Protein AF-B6TGT2-F1 (afdb_monomer_lite)

Sequence (145 aa):
MAEPTPSQSPAQTPPPPPTQQTPAAGGLEDMLACVAALEAALLPCLPARELQAVDRSLQSSHQIDVERHARDFMEAAKKLQSYFISLQREEPPSAEEMLRKEITTMEEELKSKSELIAKHKKLIEGWQKELKEQLSKHITELERV

pLDDT: mean 81.98, std 17.62, range [34.78, 98.56]

Secondary structure (DSSP, 8-state):
-PPPPPPPPP--PPPPPP----TTHHHHHHHHHHHHHHHHHHGGGS-HHHHTTS--TT--SS---HHHHHHHHHHHHHHHHHHHHHHHHSPPPPHHHHHHHHHHHHHHHHHHHHHHHHHHHHHHHHHHHHHHHHHHHHHHHHTT-

InterPro domains:
  IPR021640 Mediator complex, subunit Med28 [PF11594] (34-131)
  IPR034456 Mediator of RNA polymerase II transcription subunit 28 [PTHR39117] (2-145)

Structure (mmCIF, N/CA/C/O backbone):
data_AF-B6TGT2-F1
#
_entry.id   AF-B6TGT2-F1
#
loop_
_atom_site.group_PDB
_atom_site.id
_atom_site.type_symbol
_atom_site.label_atom_id
_atom_site.label_alt_id
_atom_site.label_comp_id
_atom_site.label_asym_id
_atom_site.label_entity_id
_atom_site.label_seq_id
_atom_site.pdbx_PDB_ins_code
_atom_site.Cartn_x
_atom_site.Cartn_y
_atom_site.Cartn_z
_atom_site.occupancy
_atom_site.B_iso_or_equiv
_atom_site.auth_seq_id
_atom_site.auth_comp_id
_atom_site.auth_asym_id
_atom_site.auth_atom_id
_atom_site.pdbx_PDB_model_num
ATOM 1 N N . MET A 1 1 ? -67.215 4.512 -7.744 1.00 50.91 1 MET A N 1
ATOM 2 C CA . MET A 1 1 ? -66.213 5.598 -7.696 1.00 50.91 1 MET A CA 1
ATOM 3 C C . MET A 1 1 ? -64.857 4.923 -7.768 1.00 50.91 1 MET A C 1
ATOM 5 O O . MET A 1 1 ? -64.646 3.988 -7.012 1.00 50.91 1 MET A O 1
ATOM 9 N N . ALA A 1 2 ? -64.051 5.258 -8.772 1.00 55.06 2 ALA A N 1
ATOM 10 C CA . ALA A 1 2 ? -62.842 4.521 -9.130 1.00 55.06 2 ALA A CA 1
ATOM 11 C C . ALA A 1 2 ? -61.643 4.956 -8.268 1.00 55.06 2 ALA A C 1
ATOM 13 O O . ALA A 1 2 ? -61.331 6.143 -8.222 1.00 55.06 2 ALA A O 1
ATOM 14 N N . GLU A 1 3 ? -60.980 4.001 -7.615 1.00 56.94 3 GLU A N 1
ATOM 15 C CA . GLU A 1 3 ? -59.618 4.148 -7.084 1.00 56.94 3 GLU A CA 1
ATOM 16 C C . GLU A 1 3 ? -58.606 3.896 -8.212 1.00 56.94 3 GLU A C 1
ATOM 18 O O . GLU A 1 3 ? -58.726 2.880 -8.904 1.00 56.94 3 GLU A O 1
ATOM 23 N N . PRO A 1 4 ? -57.586 4.751 -8.404 1.00 69.69 4 PRO A N 1
ATOM 24 C CA . PRO A 1 4 ? -56.414 4.392 -9.175 1.00 69.69 4 PRO A CA 1
ATOM 25 C C . PRO A 1 4 ? -55.306 3.858 -8.255 1.00 69.69 4 PRO A C 1
ATOM 27 O O . PRO A 1 4 ? -54.953 4.433 -7.228 1.00 69.69 4 PRO A O 1
ATOM 30 N N . THR A 1 5 ? -54.777 2.721 -8.681 1.00 63.88 5 THR A N 1
ATOM 31 C CA . THR A 1 5 ? -53.682 1.911 -8.140 1.00 63.88 5 THR A CA 1
ATOM 32 C C . THR A 1 5 ? -52.352 2.690 -8.107 1.00 63.88 5 THR A C 1
ATOM 34 O O . THR A 1 5 ? -52.105 3.499 -9.005 1.00 63.88 5 THR A O 1
ATOM 37 N N . PRO A 1 6 ? -51.452 2.449 -7.131 1.00 64.38 6 PRO A N 1
ATOM 38 C CA . PRO A 1 6 ? -50.160 3.127 -7.073 1.00 64.38 6 PRO A CA 1
ATOM 39 C C . PRO A 1 6 ? -49.197 2.573 -8.133 1.00 64.38 6 PRO A C 1
ATOM 41 O O . PRO A 1 6 ? -48.967 1.367 -8.230 1.00 64.38 6 PRO A O 1
ATOM 44 N N . SER A 1 7 ? -48.629 3.484 -8.924 1.00 61.31 7 SER A N 1
ATOM 45 C CA . SER A 1 7 ? -47.648 3.198 -9.971 1.00 61.31 7 SER A CA 1
ATOM 46 C C . SER A 1 7 ? -46.317 2.745 -9.357 1.00 61.31 7 SER A C 1
ATOM 48 O O . SER A 1 7 ? -45.685 3.491 -8.608 1.00 61.31 7 SER A O 1
ATOM 50 N N . GLN A 1 8 ? -45.896 1.516 -9.664 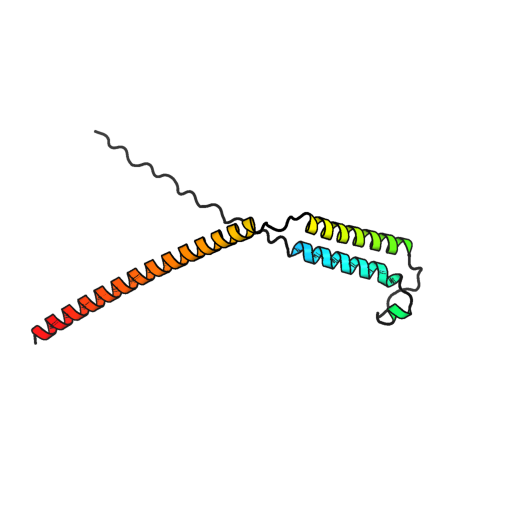1.00 56.62 8 GLN A N 1
ATOM 51 C CA . GLN A 1 8 ? -44.565 0.996 -9.349 1.00 56.62 8 GLN A CA 1
ATOM 52 C C . GLN A 1 8 ? -43.533 1.624 -10.295 1.00 56.62 8 GLN A C 1
ATOM 54 O O . GLN A 1 8 ? -43.567 1.391 -11.502 1.00 56.62 8 GLN A O 1
ATOM 59 N N . SER A 1 9 ? -42.594 2.393 -9.743 1.00 59.41 9 SER A N 1
ATOM 60 C CA . SER A 1 9 ? -41.372 2.783 -10.453 1.00 59.41 9 SER A CA 1
ATOM 61 C C . SER A 1 9 ? -40.398 1.599 -10.492 1.00 59.41 9 SER A C 1
ATOM 63 O O . SER A 1 9 ? -40.171 0.973 -9.452 1.00 59.41 9 SER A O 1
ATOM 65 N N . PRO A 1 10 ? -39.796 1.282 -11.651 1.00 59.16 10 PRO A N 1
ATOM 66 C CA . PRO A 1 10 ? -38.817 0.213 -11.754 1.00 59.16 10 PRO A CA 1
ATOM 67 C C . PRO A 1 10 ? -37.524 0.614 -11.038 1.00 59.16 10 PRO A C 1
ATOM 69 O O . PRO A 1 10 ? -37.021 1.728 -11.193 1.00 59.16 10 PRO A O 1
ATOM 72 N N . ALA A 1 11 ? -37.006 -0.318 -10.240 1.00 50.66 11 ALA A N 1
ATOM 73 C CA . ALA A 1 11 ? -35.734 -0.216 -9.548 1.00 50.66 11 ALA A CA 1
ATOM 74 C C . ALA A 1 11 ? -34.607 0.120 -10.537 1.00 50.66 11 ALA A C 1
ATOM 76 O O . ALA A 1 11 ? -34.269 -0.683 -11.406 1.00 50.66 11 ALA A O 1
ATOM 77 N N . GLN A 1 12 ? -34.023 1.310 -10.394 1.00 55.88 12 GLN A N 1
ATOM 78 C CA . GLN A 1 12 ? -32.740 1.629 -11.004 1.00 55.88 12 GLN A CA 1
ATOM 79 C C . GLN A 1 12 ? -31.657 0.903 -10.210 1.00 55.88 12 GLN A C 1
ATOM 81 O O . GLN A 1 12 ? -31.384 1.221 -9.053 1.00 55.88 12 GLN A O 1
ATOM 86 N N . THR A 1 13 ? -31.075 -0.114 -10.834 1.00 52.81 13 THR A N 1
ATOM 87 C CA . THR A 1 13 ? -29.819 -0.732 -10.420 1.00 52.81 13 THR A CA 1
ATOM 88 C C . THR A 1 13 ? -28.743 0.358 -10.339 1.00 52.81 13 THR A C 1
ATOM 90 O O . THR A 1 13 ? -28.613 1.132 -11.291 1.00 52.81 13 THR A O 1
ATOM 93 N N . PRO A 1 14 ? -27.975 0.453 -9.240 1.00 62.31 14 PRO A N 1
ATOM 94 C CA . PRO A 1 14 ? -26.881 1.409 -9.160 1.00 62.31 14 PRO A CA 1
ATOM 95 C C . PRO A 1 14 ? -25.820 1.078 -10.224 1.00 62.31 14 PRO A C 1
ATOM 97 O O . PRO A 1 14 ? -25.621 -0.102 -10.539 1.00 62.31 14 PRO A O 1
ATOM 100 N N . PRO A 1 15 ? -25.145 2.091 -10.794 1.00 65.25 15 PRO A N 1
ATOM 101 C CA . PRO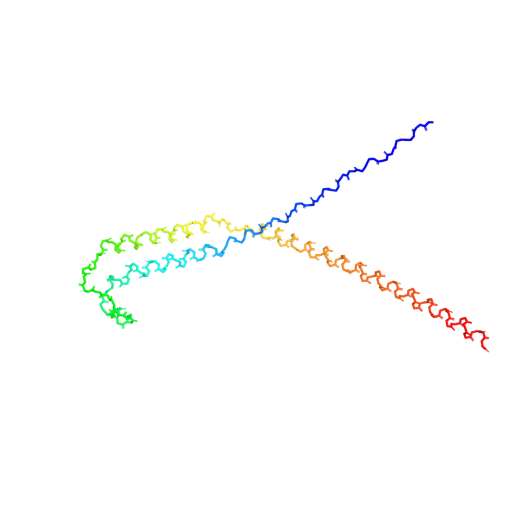 A 1 15 ? -24.025 1.856 -11.692 1.00 65.25 15 PRO A CA 1
ATOM 102 C C . PRO A 1 15 ? -22.928 1.073 -10.950 1.00 65.25 15 PRO A C 1
ATOM 104 O O . PRO A 1 15 ? -22.782 1.232 -9.733 1.00 65.25 15 PRO A O 1
ATOM 107 N N . PRO A 1 16 ? -22.163 0.215 -11.649 1.00 63.78 16 PRO A N 1
ATOM 108 C CA . PRO A 1 16 ? -21.012 -0.437 -11.043 1.00 63.78 16 PRO A CA 1
ATOM 109 C C . PRO A 1 16 ? -20.042 0.633 -10.517 1.00 63.78 16 PRO A C 1
ATOM 111 O O . PRO A 1 16 ? -19.968 1.723 -11.097 1.00 63.78 16 PRO A O 1
ATOM 114 N N . PRO A 1 17 ? -19.312 0.354 -9.422 1.00 61.53 17 PRO A N 1
ATOM 115 C CA . PRO A 1 17 ? -18.313 1.283 -8.920 1.00 61.53 17 PRO A CA 1
ATOM 116 C C . PRO A 1 17 ? -17.312 1.591 -10.039 1.00 61.53 17 PRO A C 1
ATOM 118 O O . PRO A 1 17 ? -17.026 0.706 -10.855 1.00 61.53 17 PRO A O 1
ATOM 121 N N . PRO A 1 18 ? -16.781 2.824 -10.104 1.00 54.16 18 PRO A N 1
ATOM 122 C CA . PRO A 1 18 ? -15.723 3.142 -11.043 1.00 54.16 18 PRO A CA 1
ATOM 123 C C . PRO A 1 18 ? -14.599 2.133 -10.825 1.00 54.16 18 PRO A C 1
ATOM 125 O O . PRO A 1 18 ? -14.026 2.048 -9.737 1.00 54.16 18 PRO A O 1
ATOM 128 N N . THR A 1 19 ? -14.321 1.329 -11.853 1.00 44.25 19 THR A N 1
ATOM 129 C CA . THR A 1 19 ? -13.086 0.559 -11.953 1.00 44.25 19 THR A CA 1
ATOM 130 C C . THR A 1 19 ? -11.960 1.530 -11.660 1.00 44.25 19 THR A C 1
ATOM 132 O O . THR A 1 19 ? -11.710 2.431 -12.462 1.00 44.25 19 THR A O 1
ATOM 135 N N . GLN A 1 20 ? -11.334 1.377 -10.491 1.00 44.50 20 GLN A N 1
ATOM 136 C CA . GLN A 1 20 ? -10.053 1.992 -10.198 1.00 44.50 20 GLN A CA 1
ATOM 137 C C . GLN A 1 20 ? -9.122 1.540 -11.317 1.00 44.50 20 GLN A C 1
ATOM 139 O O . GLN A 1 20 ? -8.636 0.412 -11.327 1.00 44.50 20 GLN A O 1
ATOM 144 N N . GLN A 1 21 ? -8.933 2.413 -12.304 1.00 38.69 21 GLN A N 1
ATOM 145 C CA . GLN A 1 21 ? -7.727 2.412 -13.098 1.00 38.69 21 GLN A CA 1
ATOM 146 C C . GLN A 1 21 ? -6.622 2.608 -12.075 1.00 38.69 21 GLN A C 1
ATOM 148 O O . GLN A 1 21 ? -6.464 3.703 -11.553 1.00 38.69 21 GLN A O 1
ATOM 153 N N . THR A 1 22 ? -5.948 1.529 -11.699 1.00 34.78 22 THR A N 1
ATOM 154 C CA . THR A 1 22 ? -4.612 1.571 -11.123 1.00 34.78 22 THR A CA 1
ATOM 155 C C . THR A 1 22 ? -3.690 2.024 -12.254 1.00 34.78 22 THR A C 1
ATOM 157 O O . THR A 1 22 ? -3.309 1.198 -13.088 1.00 34.78 22 THR A O 1
ATOM 160 N N . PRO A 1 23 ? -3.328 3.314 -12.352 1.00 45.28 23 PRO A N 1
ATOM 161 C CA . PRO A 1 23 ? -2.380 3.782 -13.343 1.00 45.28 23 PRO A CA 1
ATOM 162 C C . PRO A 1 23 ? -1.014 3.623 -12.678 1.00 45.28 23 PRO A C 1
ATOM 164 O O . PRO A 1 23 ? -0.493 4.548 -12.076 1.00 45.28 23 PRO A O 1
ATOM 167 N N . ALA A 1 24 ? -0.498 2.398 -12.615 1.00 53.47 24 ALA A N 1
ATOM 168 C CA . ALA A 1 24 ? 0.821 2.184 -12.011 1.00 53.47 24 ALA A CA 1
ATOM 169 C C . ALA A 1 24 ? 1.505 0.905 -12.486 1.00 53.47 24 ALA A C 1
ATOM 171 O O . ALA A 1 24 ? 2.721 0.898 -12.643 1.00 53.47 24 ALA A O 1
ATOM 172 N N . ALA A 1 25 ? 0.747 -0.166 -12.748 1.00 53.66 25 ALA A N 1
ATOM 173 C CA . ALA A 1 25 ? 1.351 -1.435 -13.153 1.00 53.66 25 ALA A CA 1
ATOM 174 C C . ALA A 1 25 ? 1.971 -1.349 -14.562 1.00 53.66 25 ALA A C 1
ATOM 176 O O . ALA A 1 25 ? 3.151 -1.643 -14.725 1.00 53.66 25 ALA A O 1
ATOM 177 N N . GLY A 1 26 ? 1.219 -0.842 -15.548 1.00 67.31 26 GLY A N 1
ATOM 178 C CA . GLY A 1 26 ? 1.698 -0.764 -16.935 1.00 67.31 26 GLY A CA 1
ATOM 179 C C . GLY A 1 26 ? 2.857 0.219 -17.139 1.00 67.31 26 GLY A C 1
ATOM 180 O O . GLY A 1 26 ? 3.813 -0.093 -17.836 1.00 67.31 26 GLY A O 1
ATOM 181 N N . GLY A 1 27 ? 2.831 1.376 -16.467 1.00 79.75 27 GLY A N 1
ATOM 182 C CA . GLY A 1 27 ? 3.892 2.381 -16.613 1.00 79.75 27 GLY A CA 1
ATOM 183 C C . GLY A 1 27 ? 5.251 1.903 -16.093 1.00 79.75 27 GLY A C 1
ATOM 184 O O . GLY A 1 27 ? 6.282 2.165 -16.711 1.00 79.75 27 GLY A O 1
ATOM 185 N N . LEU A 1 28 ? 5.259 1.160 -14.982 1.00 84.06 28 LEU A N 1
ATOM 186 C CA . LEU A 1 28 ? 6.486 0.593 -14.429 1.00 84.06 28 LEU A CA 1
ATOM 187 C C . LEU A 1 28 ? 7.057 -0.502 -15.341 1.00 84.06 28 LEU A C 1
ATOM 189 O O . LEU A 1 28 ? 8.265 -0.528 -15.572 1.00 84.06 28 LEU A O 1
ATOM 193 N N . GLU A 1 29 ? 6.206 -1.375 -15.884 1.00 89.12 29 GLU A N 1
ATOM 194 C CA . GLU A 1 29 ? 6.605 -2.412 -16.846 1.00 89.12 29 GLU A CA 1
ATOM 195 C C . GLU A 1 29 ? 7.185 -1.800 -18.132 1.00 89.12 29 GLU A C 1
ATOM 197 O O . GLU A 1 29 ? 8.259 -2.211 -18.577 1.00 89.12 29 GLU A O 1
ATOM 202 N N . ASP A 1 30 ? 6.546 -0.760 -18.673 1.00 87.56 30 ASP A N 1
ATOM 203 C CA . ASP A 1 30 ? 7.024 -0.027 -19.850 1.00 87.56 30 ASP A CA 1
ATOM 204 C C . ASP A 1 30 ? 8.376 0.658 -19.593 1.00 87.56 30 ASP A C 1
ATOM 206 O O . ASP A 1 30 ? 9.281 0.631 -20.437 1.00 87.56 30 ASP A O 1
ATOM 210 N N . MET A 1 31 ? 8.550 1.248 -18.407 1.00 91.12 31 MET A N 1
ATOM 211 C CA . MET A 1 31 ? 9.818 1.840 -17.983 1.00 91.12 31 MET A CA 1
ATOM 212 C C . MET A 1 31 ? 10.922 0.776 -17.888 1.00 91.12 31 MET A C 1
ATOM 214 O O . MET A 1 31 ? 12.017 0.987 -18.416 1.00 91.12 31 MET A O 1
ATOM 218 N N . LEU A 1 32 ? 10.645 -0.375 -17.264 1.00 93.44 32 LEU A N 1
ATOM 219 C CA . LEU A 1 32 ? 11.593 -1.491 -17.182 1.00 93.44 32 LEU A CA 1
ATOM 220 C C . LEU A 1 32 ? 11.967 -2.017 -18.572 1.00 93.44 32 LEU A C 1
ATOM 222 O O . LEU A 1 32 ? 13.142 -2.277 -18.829 1.00 93.44 32 LEU A O 1
ATOM 226 N N . ALA A 1 33 ? 11.005 -2.109 -19.491 1.00 94.19 33 ALA A N 1
ATOM 227 C CA . ALA A 1 33 ? 11.261 -2.497 -20.874 1.00 94.19 33 ALA A CA 1
ATOM 228 C C . ALA A 1 33 ? 12.179 -1.494 -21.594 1.00 94.19 33 ALA A C 1
ATOM 230 O O . ALA A 1 33 ? 13.068 -1.899 -22.346 1.00 94.19 33 ALA A O 1
ATOM 231 N N . CYS A 1 34 ? 12.027 -0.190 -21.333 1.00 94.12 34 CYS A N 1
ATOM 232 C CA . CYS A 1 34 ? 12.936 0.826 -21.867 1.00 94.12 34 CYS A CA 1
ATOM 233 C C . CYS A 1 34 ? 14.360 0.675 -21.314 1.00 94.12 34 CYS A C 1
ATOM 235 O O . CYS A 1 34 ? 15.317 0.801 -22.075 1.00 94.12 34 CYS A O 1
ATOM 237 N N . VAL A 1 35 ? 14.516 0.375 -20.020 1.00 95.31 35 VAL A N 1
ATOM 238 C CA . VAL A 1 35 ? 15.835 0.115 -19.411 1.00 95.31 35 VAL A CA 1
ATOM 239 C C . VAL A 1 35 ? 16.477 -1.131 -20.020 1.00 95.31 35 VAL A C 1
ATOM 241 O O . VAL A 1 35 ? 17.623 -1.069 -20.460 1.00 95.31 35 VAL A O 1
ATOM 244 N N . ALA A 1 36 ? 15.725 -2.223 -20.156 1.00 95.00 36 ALA A N 1
ATOM 245 C CA . ALA A 1 36 ? 16.210 -3.435 -20.812 1.00 95.00 36 ALA A CA 1
ATOM 246 C C . ALA A 1 36 ? 16.628 -3.175 -22.273 1.00 95.00 36 ALA A C 1
ATOM 248 O O . ALA A 1 36 ? 17.643 -3.692 -22.736 1.00 95.00 36 ALA A O 1
ATOM 249 N N . ALA A 1 37 ? 15.886 -2.332 -23.001 1.00 95.25 37 ALA A N 1
ATOM 250 C CA . ALA A 1 37 ? 16.236 -1.935 -24.364 1.00 95.25 37 ALA A CA 1
ATOM 251 C C . ALA A 1 37 ? 17.509 -1.069 -24.423 1.00 95.25 37 ALA A C 1
ATOM 253 O O . ALA A 1 37 ? 18.318 -1.242 -25.335 1.00 95.25 37 ALA A O 1
ATOM 254 N N . LEU A 1 38 ? 17.721 -0.174 -23.450 1.00 95.62 38 LEU A N 1
ATOM 255 C CA . LEU A 1 38 ? 18.965 0.596 -23.319 1.00 95.62 38 LEU A CA 1
ATOM 256 C C . LEU A 1 38 ? 20.167 -0.326 -23.092 1.00 95.62 38 LEU A C 1
ATOM 258 O O . LEU A 1 38 ? 21.184 -0.187 -23.773 1.00 95.62 38 LEU A O 1
ATOM 262 N N . GLU A 1 39 ? 20.040 -1.283 -22.173 1.00 92.00 39 GLU A N 1
ATOM 263 C CA . GLU A 1 39 ? 21.080 -2.276 -21.891 1.00 92.00 39 GLU A CA 1
ATOM 264 C C . GLU A 1 39 ? 21.383 -3.131 -23.128 1.00 92.00 39 GLU A C 1
ATOM 266 O O . GLU A 1 39 ? 22.545 -3.269 -23.517 1.00 92.00 39 GLU A O 1
ATOM 271 N N . ALA A 1 40 ? 20.347 -3.631 -23.808 1.00 91.94 40 ALA A N 1
ATOM 272 C CA . ALA A 1 40 ? 20.487 -4.425 -25.026 1.00 91.94 40 ALA A CA 1
ATOM 273 C C . ALA A 1 40 ? 21.136 -3.644 -26.182 1.00 91.94 40 ALA A C 1
ATOM 275 O O . ALA A 1 40 ? 21.874 -4.228 -26.977 1.00 91.94 40 ALA A O 1
ATOM 276 N N . ALA A 1 41 ? 20.890 -2.334 -26.280 1.00 92.12 41 ALA A N 1
ATOM 277 C CA . ALA A 1 41 ? 21.504 -1.480 -27.292 1.00 92.12 41 ALA A CA 1
ATOM 278 C C . ALA A 1 41 ? 22.980 -1.166 -26.986 1.00 92.12 41 ALA A C 1
ATOM 280 O O . ALA A 1 41 ? 23.783 -1.069 -27.912 1.00 92.12 41 ALA A O 1
ATOM 281 N N . LEU A 1 42 ? 23.360 -1.035 -25.710 1.00 89.44 42 LEU A N 1
ATOM 282 C CA . LEU A 1 42 ? 24.748 -0.765 -25.314 1.00 89.44 42 LEU A CA 1
ATOM 283 C C . LEU A 1 42 ? 25.636 -2.006 -25.347 1.00 89.44 42 LEU A C 1
ATOM 285 O O . LEU A 1 42 ? 26.811 -1.899 -25.692 1.00 89.44 42 LEU A O 1
ATOM 289 N N . LEU A 1 43 ? 25.098 -3.171 -24.986 1.00 85.19 43 LEU A N 1
ATOM 290 C CA . LEU A 1 43 ? 25.875 -4.392 -24.780 1.00 85.19 43 LEU A CA 1
ATOM 291 C C . LEU A 1 43 ? 26.775 -4.777 -25.980 1.00 85.19 43 LEU A C 1
ATOM 293 O O . LEU A 1 43 ? 27.930 -5.151 -25.763 1.00 85.19 43 LEU A O 1
ATOM 297 N N . PRO A 1 44 ? 26.342 -4.659 -27.249 1.00 82.94 44 PRO A N 1
ATOM 298 C CA . PRO A 1 44 ? 27.211 -4.924 -28.399 1.00 82.94 44 PRO A CA 1
ATOM 299 C C . PRO A 1 44 ? 28.351 -3.909 -28.553 1.00 82.94 44 PRO A C 1
ATOM 301 O O . PRO A 1 44 ? 29.415 -4.275 -29.040 1.00 82.94 44 PRO A O 1
ATOM 304 N N . CYS A 1 45 ? 28.163 -2.667 -28.099 1.00 83.25 45 CYS A N 1
ATOM 305 C CA . CYS A 1 45 ? 29.105 -1.554 -28.259 1.00 83.25 45 CYS A CA 1
ATOM 306 C C . CYS A 1 45 ? 30.186 -1.474 -27.169 1.00 83.25 45 CYS A C 1
ATOM 308 O O . CYS A 1 45 ? 31.105 -0.661 -27.280 1.00 83.25 45 CYS A O 1
ATOM 310 N N . LEU A 1 46 ? 30.083 -2.265 -26.100 1.00 75.81 46 LEU A N 1
ATOM 311 C CA . LEU A 1 46 ? 31.055 -2.218 -25.014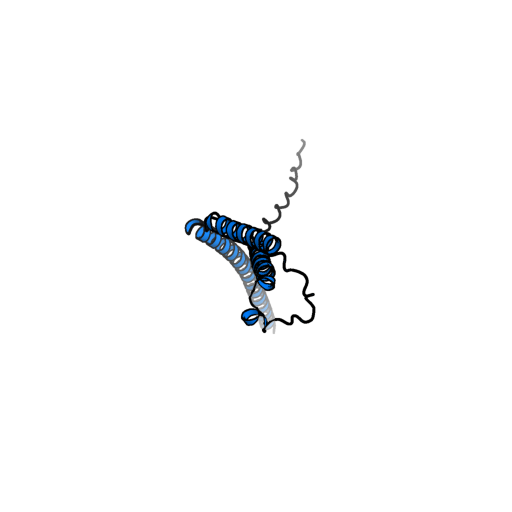 1.00 75.81 46 LEU A CA 1
ATOM 312 C C . LEU A 1 46 ? 32.404 -2.861 -25.434 1.00 75.81 46 LEU A C 1
ATOM 314 O O . LEU A 1 46 ? 32.434 -3.785 -26.257 1.00 75.81 46 LEU A O 1
ATOM 318 N N . PRO A 1 47 ? 33.544 -2.415 -24.879 1.00 71.12 47 PRO A N 1
ATOM 319 C CA . PRO A 1 47 ? 34.824 -3.106 -25.020 1.00 71.12 47 PRO A CA 1
ATOM 320 C C . PRO A 1 47 ? 34.845 -4.457 -24.286 1.00 71.12 47 PRO A C 1
ATOM 322 O O . PRO A 1 47 ? 34.134 -4.687 -23.314 1.00 71.12 47 PRO A O 1
ATOM 325 N N . ALA A 1 48 ? 35.704 -5.385 -24.721 1.00 62.62 48 ALA A N 1
ATOM 326 C CA . ALA A 1 48 ? 35.738 -6.753 -24.187 1.00 62.62 48 ALA A CA 1
ATOM 327 C C . ALA A 1 48 ? 35.884 -6.846 -22.651 1.00 62.62 48 ALA A C 1
ATOM 329 O O . ALA A 1 48 ? 35.448 -7.834 -22.068 1.00 62.62 48 ALA A O 1
ATOM 330 N N . ARG A 1 49 ? 36.463 -5.832 -21.991 1.00 59.56 49 ARG A N 1
ATOM 331 C CA . ARG A 1 49 ? 36.660 -5.800 -20.535 1.00 59.56 49 ARG A CA 1
ATOM 332 C C . ARG A 1 49 ? 35.335 -5.779 -19.767 1.00 59.56 49 ARG A C 1
ATOM 334 O O . ARG A 1 49 ? 35.212 -6.462 -18.760 1.00 59.56 49 ARG A O 1
ATOM 341 N N . GLU A 1 50 ? 34.346 -5.045 -20.256 1.00 59.12 50 GLU A N 1
ATOM 342 C CA . GLU A 1 50 ? 33.005 -4.945 -19.675 1.00 59.12 50 GLU A CA 1
ATOM 343 C C . GLU A 1 50 ? 32.144 -6.175 -20.015 1.00 59.12 50 GLU A C 1
ATOM 345 O O . GLU A 1 50 ? 31.125 -6.432 -19.381 1.00 59.12 50 GLU A O 1
ATOM 350 N N . LEU A 1 51 ? 32.573 -6.968 -21.001 1.00 55.91 51 LEU A N 1
ATOM 351 C CA . LEU A 1 51 ? 31.798 -8.066 -21.585 1.00 55.91 51 LEU A CA 1
ATOM 352 C C . LEU A 1 51 ? 32.271 -9.449 -21.173 1.00 55.91 51 LEU A C 1
ATOM 354 O O . LEU A 1 51 ? 31.584 -10.422 -21.456 1.00 55.91 51 LEU A O 1
ATOM 358 N N . GLN A 1 52 ? 33.392 -9.545 -20.454 1.00 55.88 52 GLN A N 1
ATOM 359 C CA . GLN A 1 52 ? 33.838 -10.794 -19.829 1.00 55.88 52 GLN A CA 1
ATOM 360 C C . GLN A 1 52 ? 32.826 -11.350 -18.808 1.00 55.88 52 GLN A C 1
ATOM 362 O O . GLN A 1 52 ? 32.918 -12.520 -18.452 1.00 55.88 52 GLN A O 1
ATOM 367 N N . ALA A 1 53 ? 31.842 -10.553 -18.374 1.00 61.69 53 ALA A N 1
ATOM 368 C CA . ALA A 1 53 ? 30.726 -10.996 -17.536 1.00 61.69 53 ALA A CA 1
ATOM 369 C C . ALA A 1 53 ? 29.548 -11.612 -18.323 1.00 61.69 53 ALA A C 1
ATOM 371 O O . ALA A 1 53 ? 28.617 -12.131 -17.712 1.00 61.69 53 ALA A O 1
ATOM 372 N N . VAL A 1 54 ? 29.560 -11.550 -19.659 1.00 59.69 54 VAL A N 1
ATOM 373 C CA . VAL A 1 54 ? 28.445 -11.972 -20.514 1.00 59.69 54 VAL A CA 1
ATOM 374 C C . VAL A 1 54 ? 28.905 -13.092 -21.449 1.00 59.69 54 VAL A C 1
ATOM 376 O O . VAL A 1 54 ? 29.894 -12.949 -22.166 1.00 59.69 54 VAL A O 1
ATOM 379 N N . ASP A 1 55 ? 28.190 -14.220 -21.440 1.00 60.16 55 ASP A N 1
ATOM 380 C CA . ASP A 1 55 ? 28.489 -15.398 -22.265 1.00 60.16 55 ASP A CA 1
ATOM 381 C C . ASP A 1 55 ? 28.299 -15.082 -23.759 1.00 60.16 55 ASP A C 1
ATOM 383 O O . ASP A 1 55 ? 27.190 -15.056 -24.293 1.00 60.16 55 ASP A O 1
ATOM 387 N N . ARG A 1 56 ? 29.407 -14.777 -24.440 1.00 56.53 56 ARG A N 1
ATOM 388 C CA . ARG A 1 56 ? 29.442 -14.367 -25.852 1.00 56.53 56 ARG A CA 1
ATOM 389 C C . ARG A 1 56 ? 29.662 -15.510 -26.836 1.00 56.53 56 ARG A C 1
ATOM 391 O O . ARG A 1 56 ? 29.925 -15.248 -28.009 1.00 56.53 56 ARG A O 1
ATOM 398 N N . SER A 1 57 ? 29.519 -16.763 -26.414 1.00 55.44 57 SER A N 1
ATOM 399 C CA . SER A 1 57 ? 29.746 -17.927 -27.283 1.00 55.44 57 SER A CA 1
ATOM 400 C C . SER A 1 57 ? 28.837 -17.993 -28.530 1.00 55.44 57 SER A C 1
ATOM 402 O O . SER A 1 57 ? 29.121 -18.763 -29.444 1.00 55.44 57 SER A O 1
ATOM 404 N N . LEU A 1 58 ? 27.800 -17.146 -28.624 1.00 56.22 58 LEU A N 1
ATOM 405 C CA . LEU A 1 58 ? 26.831 -17.110 -29.729 1.00 56.22 58 LEU A CA 1
ATOM 406 C C . LEU A 1 58 ? 26.891 -15.880 -30.656 1.00 56.22 58 LEU A C 1
ATOM 408 O O . LEU A 1 58 ? 26.143 -15.842 -31.633 1.00 56.22 58 LEU A O 1
ATOM 412 N N . GLN A 1 59 ? 27.743 -14.877 -30.411 1.00 57.28 59 GLN A N 1
ATOM 413 C CA . GLN A 1 59 ? 27.766 -13.672 -31.256 1.00 57.28 59 GLN A CA 1
ATOM 414 C C . GLN A 1 59 ? 28.861 -13.756 -32.324 1.00 57.28 59 GLN A C 1
ATOM 416 O O . GLN A 1 59 ? 30.046 -13.567 -32.057 1.00 57.28 59 GLN A O 1
ATOM 421 N N . SER A 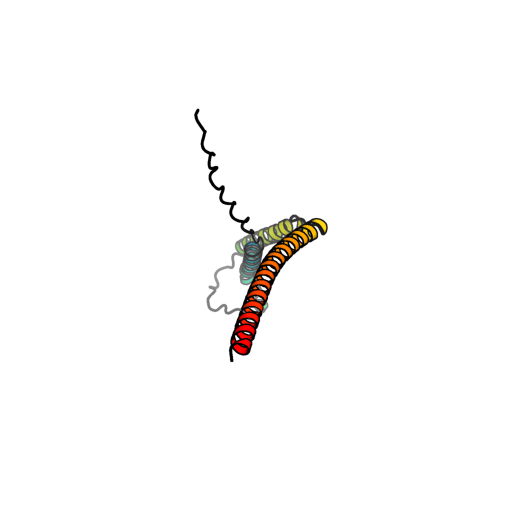1 60 ? 28.440 -14.056 -33.557 1.00 55.09 60 SER A N 1
ATOM 422 C CA . SER A 1 60 ? 29.272 -14.031 -34.761 1.00 55.09 60 SER A CA 1
ATOM 423 C C . SER A 1 60 ? 30.069 -12.729 -34.848 1.00 55.09 60 SER A C 1
ATOM 425 O O . SER A 1 60 ? 29.497 -11.650 -34.719 1.00 55.09 60 SER A O 1
ATOM 427 N N . SER A 1 61 ? 31.363 -12.830 -35.152 1.00 57.47 61 SER A N 1
ATOM 428 C CA . SER A 1 61 ? 32.340 -11.745 -35.362 1.00 57.47 61 SER A CA 1
ATOM 429 C C . SER A 1 61 ? 32.030 -10.792 -36.534 1.00 57.47 61 SER A C 1
ATOM 431 O O . SER A 1 61 ? 32.918 -10.126 -37.064 1.00 57.47 61 SER A O 1
ATOM 433 N N . HIS A 1 62 ? 30.779 -10.739 -36.983 1.00 59.16 62 HIS A N 1
ATOM 434 C CA . HIS A 1 62 ? 30.313 -9.890 -38.064 1.00 59.16 62 HIS A CA 1
ATOM 435 C C . HIS A 1 62 ? 29.981 -8.505 -37.508 1.00 59.16 62 HIS A C 1
ATOM 437 O O . HIS A 1 62 ? 28.996 -8.339 -36.802 1.00 59.16 62 HIS A O 1
ATOM 443 N N . GLN A 1 63 ? 30.874 -7.555 -37.801 1.00 69.44 63 GLN A N 1
ATOM 444 C CA . GLN A 1 63 ? 30.665 -6.105 -37.870 1.00 69.44 63 GLN A CA 1
ATOM 445 C C . GLN A 1 63 ? 29.479 -5.584 -37.034 1.00 69.44 63 GLN A C 1
ATOM 447 O O . GLN A 1 63 ? 28.348 -5.533 -37.509 1.00 69.44 63 GLN A O 1
ATOM 452 N N . ILE A 1 64 ? 29.746 -5.191 -35.785 1.00 73.62 64 ILE A N 1
ATOM 453 C CA . ILE A 1 64 ? 28.764 -4.481 -34.955 1.00 73.62 64 ILE A CA 1
ATOM 454 C C . ILE A 1 64 ? 28.349 -3.213 -35.714 1.00 73.62 64 ILE A C 1
ATOM 456 O O . ILE A 1 64 ? 29.183 -2.338 -35.949 1.00 73.62 64 ILE A O 1
ATOM 460 N N . ASP A 1 65 ? 27.078 -3.127 -36.110 1.00 84.31 65 ASP A N 1
ATOM 461 C CA . ASP A 1 65 ? 26.482 -1.922 -36.697 1.00 84.31 65 ASP A CA 1
ATOM 462 C C . ASP A 1 65 ? 26.248 -0.914 -35.565 1.00 84.31 65 ASP A C 1
ATOM 464 O O . ASP A 1 65 ? 25.193 -0.877 -34.920 1.00 84.31 65 ASP A O 1
ATOM 468 N N . VAL A 1 66 ? 27.301 -0.153 -35.261 1.00 85.88 66 VAL A N 1
ATOM 469 C CA . VAL A 1 66 ? 27.315 0.842 -34.184 1.00 85.88 66 VAL A CA 1
ATOM 470 C C . VAL A 1 66 ? 26.235 1.890 -34.427 1.00 85.88 66 VAL A C 1
ATOM 472 O O . VAL A 1 66 ? 25.563 2.307 -33.485 1.00 85.88 66 VAL A O 1
ATOM 475 N N . GLU A 1 67 ? 26.007 2.283 -35.681 1.00 89.75 67 GLU A N 1
ATOM 476 C CA . GLU A 1 67 ? 24.980 3.253 -36.043 1.00 89.75 67 GLU A CA 1
ATOM 477 C C . GLU A 1 67 ? 23.577 2.736 -35.713 1.00 89.75 67 GLU A C 1
ATOM 479 O O . GLU A 1 67 ? 22.740 3.498 -35.222 1.00 89.75 67 GLU A O 1
ATOM 484 N N . ARG A 1 68 ? 23.296 1.452 -35.957 1.00 91.44 68 ARG A N 1
ATOM 485 C CA . ARG A 1 68 ? 22.032 0.815 -35.565 1.00 91.44 68 ARG A CA 1
ATOM 486 C C . ARG A 1 68 ? 21.868 0.787 -34.054 1.00 91.44 68 ARG A C 1
ATOM 488 O O . ARG A 1 68 ? 20.834 1.233 -33.565 1.00 91.44 68 ARG A O 1
ATOM 495 N N . HIS A 1 69 ? 22.877 0.336 -33.318 1.00 91.94 69 HIS A N 1
ATOM 496 C CA . HIS A 1 69 ? 22.811 0.303 -31.856 1.00 91.94 69 HIS A CA 1
ATOM 497 C C . HIS A 1 69 ? 22.666 1.701 -31.239 1.00 91.94 69 HIS A C 1
ATOM 499 O O . HIS A 1 69 ? 21.898 1.877 -30.296 1.00 91.94 69 HIS A O 1
ATOM 505 N N . ALA A 1 70 ? 23.313 2.720 -31.809 1.00 92.62 70 ALA A N 1
ATOM 506 C CA . ALA A 1 70 ? 23.144 4.107 -31.385 1.00 92.62 70 ALA A CA 1
ATOM 507 C C . ALA A 1 70 ? 21.711 4.623 -31.616 1.00 92.62 70 ALA A C 1
ATOM 509 O O . ALA A 1 70 ? 21.179 5.350 -30.772 1.00 92.62 70 ALA A O 1
ATOM 510 N N . ARG A 1 71 ? 21.063 4.239 -32.728 1.00 95.31 71 ARG A N 1
ATOM 511 C CA . ARG A 1 71 ? 19.646 4.561 -32.980 1.00 95.31 71 ARG A CA 1
ATOM 512 C C . ARG A 1 71 ? 18.731 3.883 -31.962 1.00 95.31 71 ARG A C 1
ATOM 514 O O . ARG A 1 71 ? 17.912 4.575 -31.360 1.00 95.31 71 ARG A O 1
ATOM 521 N N . ASP A 1 72 ? 18.916 2.583 -31.735 1.00 95.00 72 ASP A N 1
ATOM 522 C CA . ASP A 1 72 ? 18.116 1.799 -30.784 1.00 95.00 72 ASP A CA 1
ATOM 523 C C . ASP A 1 72 ? 18.247 2.370 -29.357 1.00 95.00 72 ASP A C 1
ATOM 525 O O . ASP A 1 72 ? 17.249 2.587 -28.665 1.00 95.00 72 ASP A O 1
ATOM 529 N N . PHE A 1 73 ? 19.473 2.716 -28.945 1.00 96.31 73 PHE A N 1
ATOM 530 C CA . PHE A 1 73 ? 19.751 3.357 -27.658 1.00 96.31 73 PHE A CA 1
ATOM 531 C C . PHE A 1 73 ? 19.034 4.705 -27.523 1.00 96.31 73 PHE A C 1
ATOM 533 O O . PHE A 1 73 ? 18.376 4.977 -26.518 1.00 96.31 73 PHE A O 1
ATOM 540 N N . MET A 1 74 ? 19.132 5.558 -28.547 1.00 97.00 74 MET A N 1
ATOM 541 C CA . MET A 1 74 ? 18.495 6.873 -28.535 1.00 97.00 74 MET A CA 1
ATOM 542 C C . MET A 1 74 ? 16.966 6.772 -28.500 1.00 97.00 74 MET A C 1
ATOM 544 O O . MET A 1 74 ? 16.314 7.591 -27.850 1.00 97.00 74 MET A O 1
ATOM 548 N N . GLU A 1 75 ? 16.377 5.790 -29.183 1.00 96.94 75 GLU A N 1
ATOM 549 C CA . GLU A 1 75 ? 14.935 5.552 -29.145 1.00 96.94 75 GLU A CA 1
ATOM 550 C C . GLU A 1 75 ? 14.473 5.116 -27.750 1.00 96.94 75 GLU A C 1
ATOM 552 O O . GLU A 1 75 ? 13.533 5.702 -27.206 1.00 96.94 75 GLU A O 1
ATOM 557 N N . ALA A 1 76 ? 15.156 4.144 -27.140 1.00 96.44 76 ALA A N 1
ATOM 558 C CA . ALA A 1 76 ? 14.849 3.691 -25.787 1.00 96.44 76 ALA A CA 1
ATOM 559 C C . ALA A 1 76 ? 15.007 4.827 -24.758 1.00 96.44 76 ALA A C 1
ATOM 561 O O . ALA A 1 76 ? 14.141 5.017 -23.902 1.00 96.44 76 ALA A O 1
ATOM 562 N N . ALA A 1 77 ? 16.046 5.659 -24.901 1.00 96.94 77 ALA A N 1
ATOM 563 C CA . ALA A 1 77 ? 16.273 6.819 -24.040 1.00 96.94 77 ALA A CA 1
ATOM 564 C C . ALA A 1 77 ? 15.150 7.857 -24.163 1.00 96.94 77 ALA A C 1
ATOM 566 O O . ALA A 1 77 ? 14.692 8.389 -23.154 1.00 96.94 77 ALA A O 1
ATOM 567 N N . LYS A 1 78 ? 14.667 8.128 -25.384 1.00 96.44 78 LYS A N 1
ATOM 568 C CA . LYS A 1 78 ? 13.541 9.048 -25.614 1.00 96.44 78 LYS A CA 1
ATOM 569 C C . LYS A 1 78 ? 12.244 8.532 -24.999 1.00 96.44 78 LYS A C 1
ATOM 571 O O . LYS A 1 78 ? 11.505 9.320 -24.408 1.00 96.44 78 LYS A O 1
ATOM 576 N N . LYS A 1 79 ? 11.963 7.230 -25.114 1.00 94.94 79 LYS A N 1
ATOM 577 C CA . LYS A 1 79 ? 10.783 6.615 -24.483 1.00 94.94 79 LYS A CA 1
ATOM 578 C C . LYS A 1 79 ? 10.856 6.732 -22.962 1.00 94.94 79 LYS A C 1
ATOM 580 O O . LYS A 1 79 ? 9.913 7.224 -22.348 1.00 94.94 79 LYS A O 1
ATOM 585 N N . LEU A 1 80 ? 12.011 6.412 -22.377 1.00 94.94 80 LEU A N 1
ATOM 586 C CA . LEU A 1 80 ? 12.243 6.547 -20.940 1.00 94.94 80 LEU A CA 1
ATOM 587 C C . LEU A 1 80 ? 12.132 8.006 -20.464 1.00 94.94 80 LEU A C 1
ATOM 589 O O . LEU A 1 80 ? 11.492 8.293 -19.457 1.00 94.94 80 LEU A O 1
ATOM 593 N N . GLN A 1 81 ? 12.703 8.951 -21.210 1.00 94.12 81 GLN A N 1
ATOM 594 C CA . GLN A 1 81 ? 12.552 10.377 -20.930 1.00 94.12 81 GLN A CA 1
ATOM 595 C C . GLN A 1 81 ? 11.081 10.812 -20.977 1.00 94.12 81 GLN A C 1
ATOM 597 O O . GLN A 1 81 ? 10.635 11.551 -20.103 1.00 94.12 81 GLN A O 1
ATOM 602 N N . SER A 1 82 ? 10.323 10.350 -21.976 1.00 90.81 82 SER A N 1
ATOM 603 C CA . SER A 1 82 ? 8.895 10.661 -22.102 1.00 90.81 82 SER A CA 1
ATOM 604 C C . SER A 1 82 ? 8.106 10.157 -20.893 1.00 90.81 82 SER A C 1
ATOM 606 O O . SER A 1 82 ? 7.273 10.901 -20.384 1.00 90.81 82 SER A O 1
ATOM 608 N N . TYR A 1 83 ? 8.429 8.962 -20.386 1.00 90.62 83 TYR A N 1
ATOM 609 C CA . TYR A 1 83 ? 7.847 8.412 -19.159 1.00 90.62 83 TYR A CA 1
ATOM 610 C C . TYR A 1 83 ? 8.110 9.304 -17.933 1.00 90.62 83 TYR A C 1
ATOM 612 O O . TYR A 1 83 ? 7.194 9.620 -17.174 1.00 90.62 83 TYR A O 1
ATOM 620 N N . PHE A 1 84 ? 9.340 9.793 -17.751 1.00 89.94 84 PHE A N 1
ATOM 621 C CA . PHE A 1 84 ? 9.636 10.706 -16.641 1.00 89.94 84 PHE A CA 1
ATOM 622 C C . PHE A 1 84 ? 8.953 12.069 -16.791 1.00 89.94 84 PHE A C 1
ATOM 624 O O . PHE A 1 84 ? 8.526 12.651 -15.797 1.00 89.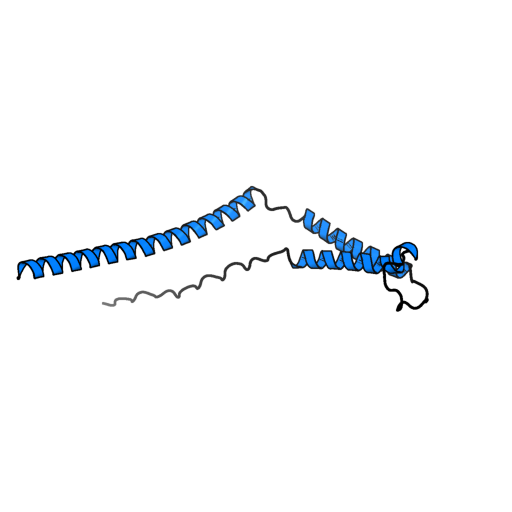94 84 PHE A O 1
ATOM 631 N N . ILE A 1 85 ? 8.812 12.578 -18.018 1.00 88.50 85 ILE A N 1
ATOM 632 C CA . ILE A 1 85 ? 8.064 13.815 -18.273 1.00 88.50 85 ILE A CA 1
ATOM 633 C C . ILE A 1 85 ? 6.578 13.615 -17.972 1.00 88.50 85 ILE A C 1
ATOM 635 O O . ILE A 1 85 ? 5.972 14.500 -17.369 1.00 88.50 85 ILE A O 1
ATOM 639 N N . SER A 1 86 ? 5.979 12.483 -18.362 1.00 85.56 86 SER A N 1
ATOM 640 C CA . SER A 1 86 ? 4.587 12.197 -18.000 1.00 85.56 86 SER A CA 1
ATOM 641 C C . SER A 1 86 ? 4.422 12.097 -16.489 1.00 85.56 86 SER A C 1
ATOM 643 O O . SER A 1 86 ? 3.491 12.694 -15.968 1.00 85.56 86 SER A O 1
ATOM 645 N N . LEU A 1 87 ? 5.372 11.473 -15.786 1.00 85.00 87 LEU A N 1
ATOM 646 C CA . LEU A 1 87 ? 5.353 11.368 -14.326 1.00 85.00 87 LEU A CA 1
ATOM 647 C C . LEU A 1 87 ? 5.477 12.732 -13.623 1.00 85.00 87 LEU A C 1
ATOM 649 O O . LEU A 1 87 ? 4.910 12.927 -12.559 1.00 85.00 87 LEU A O 1
ATOM 653 N N . GLN A 1 88 ? 6.206 13.691 -14.207 1.00 79.69 88 GLN A N 1
ATOM 654 C CA . GLN A 1 88 ? 6.285 15.064 -13.683 1.00 79.69 88 GLN A CA 1
ATOM 655 C C . GLN A 1 88 ? 5.033 15.897 -13.978 1.00 79.69 88 GLN A C 1
ATOM 657 O O . GLN A 1 88 ? 4.734 16.832 -13.239 1.00 79.69 88 GLN A O 1
ATOM 662 N N . ARG A 1 89 ? 4.355 15.621 -15.099 1.00 79.62 89 ARG A N 1
ATOM 663 C CA . ARG A 1 89 ? 3.117 16.308 -15.498 1.00 79.62 89 ARG A CA 1
ATOM 664 C C . ARG A 1 89 ? 1.885 15.751 -14.807 1.00 79.62 89 ARG A C 1
ATOM 666 O O . ARG A 1 89 ? 0.892 16.466 -14.719 1.00 79.62 89 ARG A O 1
ATOM 673 N N . GLU A 1 90 ? 1.935 14.494 -14.383 1.00 73.62 90 GLU A 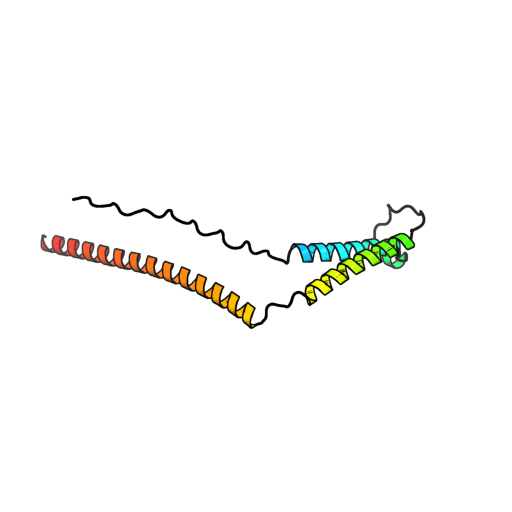N 1
ATOM 674 C CA . GLU A 1 90 ? 0.957 13.915 -13.478 1.00 73.62 90 GLU A CA 1
ATOM 675 C C . GLU A 1 90 ? 1.098 14.660 -12.149 1.00 73.62 90 GLU A C 1
ATOM 677 O O . GLU A 1 90 ? 1.967 14.363 -11.331 1.00 73.62 90 GLU A O 1
ATOM 682 N N . GLU A 1 91 ? 0.323 15.740 -12.012 1.00 67.88 91 GLU A N 1
ATOM 683 C CA . GLU A 1 91 ? 0.294 16.549 -10.802 1.00 67.88 91 GLU A CA 1
ATOM 684 C C . GLU A 1 91 ? -0.020 15.592 -9.649 1.00 67.88 91 GLU A C 1
ATOM 686 O O . GLU A 1 91 ? -1.060 14.921 -9.691 1.00 67.88 91 GLU A O 1
ATOM 691 N N . PRO A 1 92 ? 0.891 15.436 -8.667 1.00 72.06 92 PRO A N 1
ATOM 692 C CA . PRO A 1 92 ? 0.600 14.576 -7.539 1.00 72.06 92 PRO A CA 1
ATOM 693 C C . PRO A 1 92 ? -0.699 15.090 -6.922 1.00 72.06 92 PRO A C 1
ATOM 695 O O . PRO A 1 92 ? -0.848 16.312 -6.810 1.00 72.06 92 PRO A O 1
ATOM 698 N N . PRO A 1 93 ? -1.635 14.202 -6.537 1.00 77.94 93 PRO A N 1
ATOM 699 C CA . PRO A 1 93 ? -2.885 14.647 -5.950 1.00 77.94 93 PRO A CA 1
ATOM 700 C C . PRO A 1 93 ? -2.546 15.602 -4.815 1.00 77.94 93 PRO A C 1
ATOM 702 O O . PRO A 1 93 ? -1.707 15.297 -3.957 1.00 77.94 93 PRO A O 1
ATOM 705 N N . SER A 1 94 ? -3.143 16.789 -4.857 1.00 85.56 94 SER A N 1
ATOM 706 C CA . SER A 1 94 ? -2.904 17.799 -3.840 1.00 85.56 94 SER A CA 1
ATOM 707 C C . SER A 1 94 ? -3.182 17.196 -2.462 1.00 85.56 94 SER A C 1
ATOM 709 O O . SER A 1 94 ? -3.975 16.259 -2.314 1.00 85.56 94 SER A O 1
ATOM 711 N N . ALA A 1 95 ? -2.549 17.738 -1.420 1.00 89.19 95 ALA A N 1
ATOM 712 C CA . ALA A 1 95 ? -2.830 17.295 -0.055 1.00 89.19 95 ALA A CA 1
ATOM 713 C C . ALA A 1 95 ? -4.343 17.312 0.243 1.00 89.19 95 ALA A C 1
ATOM 715 O O . ALA A 1 95 ? -4.852 16.414 0.907 1.00 89.19 95 ALA A O 1
ATOM 716 N N . GLU A 1 96 ? -5.070 18.282 -0.318 1.00 91.75 96 GLU A N 1
ATOM 717 C CA . GLU A 1 96 ? -6.525 18.365 -0.228 1.00 91.75 96 GLU A CA 1
ATOM 718 C C . GLU A 1 96 ? -7.240 17.192 -0.918 1.00 91.75 96 GLU A C 1
ATOM 720 O O . GLU A 1 96 ? -8.137 16.597 -0.327 1.00 91.75 96 GLU A O 1
ATOM 725 N N . GLU A 1 97 ? -6.858 16.822 -2.141 1.00 91.12 97 GLU A N 1
ATOM 726 C CA . GLU A 1 97 ? -7.464 15.691 -2.860 1.00 91.12 97 GLU A CA 1
ATOM 727 C C . GLU A 1 97 ? -7.187 14.353 -2.177 1.00 91.12 97 GLU A C 1
ATOM 729 O O . GLU A 1 97 ? -8.091 13.520 -2.066 1.00 91.12 97 GLU A O 1
ATOM 734 N N . MET A 1 98 ? -5.963 14.159 -1.673 1.00 91.38 98 MET A N 1
ATOM 735 C CA . MET A 1 98 ? -5.621 12.976 -0.882 1.00 91.38 98 MET A CA 1
ATOM 736 C C . MET A 1 98 ? -6.494 12.884 0.370 1.00 91.38 98 MET A C 1
ATOM 738 O O . MET A 1 98 ? -7.103 11.842 0.608 1.00 91.38 98 MET A O 1
ATOM 742 N N . LEU A 1 99 ? -6.627 13.987 1.115 1.00 95.88 99 LEU A N 1
ATOM 743 C CA . LEU A 1 99 ? -7.479 14.046 2.302 1.00 95.88 99 LEU A CA 1
ATOM 744 C C . LEU A 1 99 ? -8.953 13.811 1.962 1.00 95.88 99 LEU A C 1
ATOM 746 O O . LEU A 1 99 ? -9.627 13.086 2.684 1.00 95.88 99 LEU A O 1
ATOM 750 N N . ARG A 1 100 ? -9.467 14.359 0.853 1.00 95.75 100 ARG A N 1
ATOM 751 C CA . ARG A 1 100 ? -10.848 14.102 0.406 1.00 95.75 100 ARG A CA 1
ATOM 752 C C . ARG A 1 100 ? -11.082 12.618 0.133 1.00 95.75 100 ARG A C 1
ATOM 754 O O . ARG A 1 100 ? -12.077 12.073 0.599 1.00 95.75 100 ARG A O 1
ATOM 761 N N . LYS A 1 101 ? -10.158 11.953 -0.570 1.00 94.44 101 LYS A N 1
ATOM 762 C CA . LYS A 1 101 ? -10.235 10.507 -0.829 1.00 94.44 101 LYS A CA 1
ATOM 763 C C . LYS A 1 101 ? -10.184 9.697 0.470 1.00 94.44 101 LYS A C 1
ATOM 765 O O . LYS A 1 101 ? -10.931 8.728 0.620 1.00 94.44 101 LYS A O 1
ATOM 770 N N . GLU A 1 102 ? -9.321 10.090 1.401 1.00 96.00 102 GLU A N 1
ATOM 771 C CA . GLU A 1 102 ? -9.194 9.438 2.705 1.00 96.00 102 GLU A CA 1
ATOM 772 C C . GLU A 1 102 ? -10.467 9.607 3.546 1.00 96.00 102 GLU A C 1
ATOM 774 O O . GLU A 1 102 ? -10.973 8.626 4.086 1.00 96.00 102 GLU A O 1
ATOM 779 N N . ILE A 1 103 ? -11.046 10.813 3.574 1.00 97.25 103 ILE A N 1
ATOM 780 C CA . ILE A 1 103 ? -12.330 11.103 4.227 1.00 97.25 103 ILE A CA 1
ATOM 781 C C . ILE A 1 103 ? -13.436 10.232 3.633 1.00 97.25 103 ILE A C 1
ATOM 783 O O . ILE A 1 103 ? -14.121 9.553 4.389 1.00 97.25 103 ILE A O 1
ATOM 787 N N . THR A 1 104 ? -13.577 10.174 2.304 1.00 97.31 104 THR A N 1
ATOM 788 C CA . THR A 1 104 ? -14.591 9.322 1.658 1.00 97.31 104 THR A CA 1
ATOM 789 C C . THR A 1 104 ? -14.418 7.849 2.033 1.00 97.31 104 THR A C 1
ATOM 791 O O . THR A 1 104 ? -15.391 7.181 2.374 1.00 97.31 104 THR A O 1
ATOM 794 N N . THR A 1 105 ? -13.179 7.351 2.046 1.00 96.88 105 THR A N 1
ATOM 795 C CA . THR A 1 105 ? -12.883 5.966 2.455 1.00 96.88 105 THR A CA 1
ATOM 796 C C . THR A 1 105 ? -13.281 5.727 3.917 1.00 96.88 105 THR A C 1
ATOM 798 O O . THR A 1 105 ? -13.954 4.745 4.233 1.00 96.88 105 THR A O 1
ATOM 801 N N . MET A 1 106 ? -12.926 6.649 4.818 1.00 98.19 106 MET A N 1
ATOM 802 C CA . MET A 1 106 ? -13.288 6.568 6.235 1.00 98.19 106 MET A CA 1
ATOM 803 C C . MET A 1 106 ? -14.806 6.660 6.465 1.00 98.19 106 MET A C 1
ATOM 805 O O . MET A 1 106 ? -15.335 5.967 7.333 1.00 98.19 106 MET A O 1
ATOM 809 N N . GLU A 1 107 ? -15.526 7.480 5.699 1.00 98.19 107 GLU A N 1
ATOM 810 C CA . GLU A 1 107 ? -16.988 7.601 5.769 1.00 98.19 107 GLU A CA 1
ATOM 811 C C . GLU A 1 107 ? -17.691 6.297 5.359 1.00 98.19 107 GLU A C 1
ATOM 813 O O . GLU A 1 107 ? -18.640 5.865 6.024 1.00 98.19 107 GLU A O 1
ATOM 818 N N . GLU A 1 108 ? -17.204 5.626 4.312 1.00 97.56 108 GLU A N 1
ATOM 819 C CA . GLU A 1 108 ? -17.697 4.309 3.893 1.00 97.56 108 GLU A CA 1
ATOM 820 C C . GLU A 1 108 ? -17.441 3.235 4.961 1.00 97.56 108 GLU A C 1
ATOM 822 O O . GLU A 1 108 ? -18.339 2.449 5.293 1.00 97.56 108 GLU A O 1
ATOM 827 N N . GLU A 1 109 ? -16.246 3.226 5.561 1.00 98.00 109 GLU A N 1
ATOM 828 C CA . GLU A 1 109 ? -15.924 2.323 6.667 1.00 98.00 109 GLU A CA 1
ATOM 829 C C . GLU A 1 109 ? -16.808 2.568 7.893 1.00 98.00 109 GLU A C 1
ATOM 831 O O . GLU A 1 109 ? -17.307 1.611 8.497 1.00 98.00 109 GLU A O 1
ATOM 836 N N . LEU A 1 110 ? -17.022 3.834 8.265 1.00 98.31 110 LEU A N 1
ATOM 837 C CA . LEU A 1 110 ? -17.898 4.206 9.373 1.00 98.31 110 LEU A CA 1
ATOM 838 C C . LEU A 1 110 ? -19.322 3.717 9.128 1.00 98.31 110 LEU A C 1
ATOM 840 O O . LEU A 1 110 ? -19.898 3.082 10.011 1.00 98.31 110 LEU A O 1
ATOM 844 N N . LYS A 1 111 ? -19.862 3.927 7.923 1.00 98.31 111 LYS A N 1
ATOM 845 C CA . LYS A 1 111 ? -21.191 3.436 7.543 1.00 98.31 111 LYS A CA 1
ATOM 846 C C . LYS A 1 111 ? -21.298 1.917 7.708 1.00 98.31 111 LYS A C 1
ATOM 848 O O . LYS A 1 111 ? -22.207 1.438 8.387 1.00 98.31 111 LYS A O 1
ATOM 853 N N . SER A 1 112 ? -20.340 1.169 7.161 1.00 97.75 112 SER A N 1
ATOM 854 C CA . SER A 1 112 ? -20.295 -0.297 7.268 1.00 97.75 112 SER A CA 1
ATOM 855 C C . SER A 1 112 ? -20.230 -0.772 8.729 1.00 97.75 112 SER A C 1
ATOM 857 O O . SER A 1 112 ? -20.989 -1.650 9.154 1.00 97.75 112 SER A O 1
ATOM 859 N N . LYS A 1 113 ? -19.384 -0.142 9.555 1.00 98.56 113 LYS A N 1
ATOM 860 C CA . LYS A 1 113 ? -19.278 -0.457 10.990 1.00 98.56 113 LYS A CA 1
ATOM 861 C C . LYS A 1 113 ? -20.562 -0.110 11.750 1.00 98.56 113 LYS A C 1
ATOM 863 O O . LYS A 1 113 ? -20.980 -0.891 12.605 1.00 98.56 113 LYS A O 1
ATOM 868 N N . SER A 1 114 ? -21.221 1.007 11.441 1.00 98.31 114 SER A N 1
ATOM 869 C CA . SER A 1 114 ? -22.506 1.383 12.045 1.00 98.31 114 SER A CA 1
ATOM 870 C C . SER A 1 114 ? -23.616 0.380 11.723 1.00 98.31 114 SER A C 1
ATOM 872 O O . SER A 1 114 ? -24.360 -0.013 12.624 1.00 98.31 114 SER A O 1
ATOM 874 N N . GLU A 1 115 ? -23.700 -0.093 10.477 1.00 98.31 115 GLU A N 1
ATOM 875 C CA . GLU A 1 115 ? -24.641 -1.147 10.072 1.00 98.31 115 GLU A CA 1
ATOM 876 C C . GLU A 1 115 ? -24.375 -2.457 10.831 1.00 98.31 115 GLU A C 1
ATOM 878 O O . GLU A 1 115 ? -25.301 -3.100 11.341 1.00 98.31 115 GLU A O 1
ATOM 883 N N . LEU A 1 116 ? -23.099 -2.821 10.989 1.00 98.56 116 LEU A N 1
ATOM 884 C CA . LEU A 1 116 ? -22.698 -3.997 11.754 1.00 98.56 116 LEU A CA 1
ATOM 885 C C . LEU A 1 116 ? -23.083 -3.877 13.236 1.00 98.56 116 LEU A C 1
ATOM 887 O O . LEU A 1 116 ? -23.603 -4.835 13.813 1.00 98.56 116 LEU A O 1
ATOM 891 N N . ILE A 1 117 ? -22.872 -2.711 13.852 1.00 98.31 117 ILE A N 1
ATOM 892 C CA . ILE A 1 117 ? -23.267 -2.438 15.241 1.00 98.31 117 ILE A CA 1
ATOM 893 C C . ILE A 1 117 ? -24.787 -2.546 15.398 1.00 98.31 117 ILE A C 1
ATOM 895 O O . ILE A 1 117 ? -25.257 -3.208 16.325 1.00 98.31 117 ILE A O 1
ATOM 899 N N . ALA A 1 118 ? -25.567 -1.963 14.483 1.00 98.50 118 ALA A N 1
ATOM 900 C CA . ALA A 1 118 ? -27.027 -2.036 14.518 1.00 98.50 118 ALA A CA 1
ATOM 901 C C . ALA A 1 118 ? -27.531 -3.489 14.444 1.00 98.50 118 ALA A C 1
ATOM 903 O O . ALA A 1 118 ? -28.414 -3.886 15.212 1.00 98.50 118 ALA A O 1
ATOM 904 N N . LYS A 1 119 ? -26.922 -4.312 13.579 1.00 98.44 119 LYS A N 1
ATOM 905 C CA . LYS A 1 119 ? -27.224 -5.747 13.475 1.00 98.44 119 LYS A CA 1
ATOM 906 C C . LYS A 1 119 ? -26.950 -6.489 14.786 1.00 98.44 119 LYS A C 1
ATOM 908 O O . LYS A 1 119 ? -27.804 -7.251 15.240 1.00 98.44 119 LYS A O 1
ATOM 913 N N . HIS A 1 120 ? -25.792 -6.261 15.406 1.00 98.50 120 HIS A N 1
ATOM 914 C CA . HIS A 1 120 ? -25.435 -6.915 16.670 1.00 98.50 120 HIS A CA 1
ATOM 915 C C . HIS A 1 120 ? -26.314 -6.455 17.832 1.00 98.50 120 HIS A C 1
ATOM 917 O O . HIS A 1 120 ? -26.742 -7.285 18.630 1.00 98.50 120 HIS A O 1
ATOM 923 N N . LYS A 1 121 ? -26.652 -5.163 17.899 1.00 98.31 121 LYS A N 1
ATOM 924 C CA . LYS A 1 121 ? -27.572 -4.629 18.909 1.00 98.31 121 LYS A CA 1
ATOM 925 C C . LYS A 1 121 ? -28.931 -5.332 18.852 1.00 98.31 121 LYS A C 1
ATOM 927 O O . LYS A 1 121 ? -29.405 -5.809 19.877 1.00 98.31 121 LYS A O 1
ATOM 932 N N . LYS A 1 122 ? -29.503 -5.493 17.652 1.00 98.25 122 LYS A N 1
ATOM 933 C CA . LYS A 1 122 ? -30.770 -6.217 17.453 1.00 98.25 122 LYS A CA 1
ATOM 934 C C . LYS A 1 122 ? -30.689 -7.680 17.908 1.00 98.25 122 LYS A C 1
ATOM 936 O O . LYS A 1 122 ? -31.646 -8.200 18.477 1.00 98.25 122 LYS A O 1
ATOM 941 N N . LEU A 1 123 ? -29.560 -8.349 17.659 1.00 98.38 123 LEU A N 1
ATOM 942 C CA . LEU A 1 123 ? -29.346 -9.731 18.097 1.00 98.38 123 LEU A CA 1
ATOM 943 C C . LEU A 1 123 ? -29.293 -9.834 19.629 1.00 98.38 123 LEU A C 1
ATOM 945 O O . LEU A 1 123 ? -29.962 -10.690 20.203 1.00 98.38 123 LEU A O 1
ATOM 949 N N . ILE A 1 124 ? -28.559 -8.928 20.281 1.00 98.38 124 ILE A N 1
ATOM 950 C CA . ILE A 1 124 ? -28.451 -8.859 21.745 1.00 98.38 124 ILE A CA 1
ATOM 951 C C . ILE A 1 124 ? -29.818 -8.591 22.380 1.00 98.38 124 ILE A C 1
ATOM 953 O O . ILE A 1 124 ? -30.193 -9.285 23.320 1.00 98.38 124 ILE A O 1
ATOM 957 N N . GLU A 1 125 ? -30.588 -7.636 21.853 1.00 98.31 125 GLU A N 1
ATOM 958 C CA . GLU A 1 125 ? -31.951 -7.351 22.324 1.00 98.31 125 GLU A CA 1
ATOM 959 C C . GLU A 1 125 ? -32.868 -8.579 22.183 1.00 98.31 125 GLU A C 1
ATOM 961 O O . GLU A 1 125 ? -33.641 -8.892 23.092 1.00 98.31 125 GLU A O 1
ATOM 966 N N . GLY A 1 126 ? -32.744 -9.321 21.076 1.00 98.25 126 GLY A N 1
ATOM 967 C CA . GLY A 1 126 ? -33.452 -10.584 20.864 1.00 98.25 126 GLY A CA 1
ATOM 968 C C . GLY A 1 126 ? -33.098 -11.645 21.910 1.00 98.25 126 GLY A C 1
ATOM 969 O O . GLY A 1 126 ? -33.994 -12.239 22.508 1.00 98.25 126 GLY A O 1
ATOM 970 N N . TRP A 1 127 ? -31.807 -11.842 22.187 1.00 98.38 127 TRP A N 1
ATOM 971 C CA . TRP A 1 127 ? -31.346 -12.780 23.216 1.00 98.38 127 TRP A CA 1
ATOM 972 C C . TRP A 1 127 ? -31.757 -12.365 24.628 1.00 98.38 127 TRP A C 1
ATOM 974 O O . TRP A 1 127 ? -32.153 -13.216 25.419 1.00 98.38 127 TRP A O 1
ATOM 984 N N . GLN A 1 128 ? -31.721 -11.071 24.948 1.00 98.06 128 GLN A N 1
ATOM 985 C CA . GLN A 1 128 ? -32.203 -10.559 26.233 1.00 98.06 128 GLN A CA 1
ATOM 986 C C . GLN A 1 128 ? -33.700 -10.821 26.420 1.00 98.06 128 GLN A C 1
ATOM 988 O O . GLN A 1 128 ? -34.122 -11.203 27.513 1.00 98.06 128 GLN A O 1
ATOM 993 N N . LYS A 1 129 ? -34.505 -10.643 25.363 1.00 98.25 129 LYS A N 1
ATOM 994 C CA . LYS A 1 129 ? -35.939 -10.947 25.392 1.00 98.25 129 LYS A CA 1
ATOM 995 C C . LYS A 1 129 ? -36.191 -12.439 25.609 1.00 98.25 129 LYS A C 1
ATOM 997 O O . LYS A 1 129 ? -36.974 -12.775 26.493 1.00 98.25 129 LYS A O 1
ATOM 1002 N N . GLU A 1 130 ? -35.511 -13.304 24.857 1.00 97.88 130 GLU A N 1
ATOM 1003 C CA . GLU A 1 130 ? -35.634 -14.762 24.996 1.00 97.88 130 GLU A CA 1
ATOM 1004 C C . GLU A 1 130 ? -35.246 -15.215 26.407 1.00 97.88 130 GLU A C 1
ATOM 1006 O O . GLU A 1 130 ? -36.000 -15.926 27.062 1.00 97.88 130 GLU A O 1
ATOM 1011 N N . LEU A 1 131 ? -34.113 -14.733 26.927 1.00 98.06 131 LEU A N 1
ATOM 1012 C CA . LEU A 1 131 ? -33.652 -15.082 28.269 1.00 98.06 131 LEU A CA 1
ATOM 1013 C C . LEU A 1 131 ? -34.655 -14.648 29.348 1.00 98.06 131 LEU A C 1
ATOM 1015 O O . LEU A 1 131 ? -34.898 -15.389 30.299 1.00 98.06 131 LEU A O 1
ATOM 1019 N N . LYS A 1 132 ? -35.267 -13.467 29.191 1.00 98.06 132 LYS A N 1
ATOM 1020 C CA . LYS A 1 132 ? -36.307 -12.977 30.102 1.00 98.06 132 LYS A CA 1
ATOM 1021 C C . LYS A 1 132 ? -37.576 -13.828 30.027 1.00 98.06 132 LYS A C 1
ATOM 1023 O O . LYS A 1 132 ? -38.155 -14.125 31.065 1.00 98.06 132 LYS A O 1
ATOM 1028 N N . GLU A 1 133 ? -37.993 -14.235 28.829 1.00 97.62 133 GLU A N 1
ATOM 1029 C CA . GLU A 1 133 ? -39.155 -15.106 28.635 1.00 97.62 133 GLU A CA 1
ATOM 1030 C C . GLU A 1 133 ? -38.926 -16.501 29.236 1.00 97.62 133 GLU A C 1
ATOM 1032 O O . GLU A 1 133 ? -39.795 -17.011 29.943 1.00 97.62 133 GLU A O 1
ATOM 1037 N N . GLN A 1 134 ? -37.745 -17.088 29.023 1.00 97.38 134 GLN A N 1
ATOM 1038 C CA . GLN A 1 134 ? -37.349 -18.360 29.636 1.00 97.38 134 GLN A CA 1
ATOM 1039 C C . GLN A 1 134 ? -37.319 -18.257 31.163 1.00 97.38 134 GLN A C 1
ATOM 1041 O O . GLN A 1 134 ? -37.881 -19.109 31.847 1.00 97.38 134 GLN A O 1
ATOM 1046 N N . LEU A 1 135 ? -36.737 -17.183 31.710 1.00 97.38 135 LEU A N 1
ATOM 1047 C CA . LEU A 1 135 ? -36.725 -16.941 33.153 1.00 97.38 135 LEU A CA 1
ATOM 1048 C C . LEU A 1 135 ? -38.149 -16.847 33.722 1.00 97.38 135 LEU A C 1
ATOM 1050 O O . LEU A 1 135 ? -38.439 -17.482 34.732 1.00 97.38 135 LEU A O 1
ATOM 1054 N N . SER A 1 136 ? -39.049 -16.107 33.068 1.00 96.81 136 SER A N 1
ATOM 1055 C CA . SER A 1 136 ? -40.452 -16.019 33.486 1.00 96.81 136 SER A CA 1
ATOM 1056 C C . SER A 1 136 ? -41.162 -17.375 33.437 1.00 96.81 136 SER A C 1
ATOM 1058 O O . SER A 1 136 ? -41.838 -17.722 34.401 1.00 96.81 136 SER A O 1
ATOM 1060 N N . LYS A 1 137 ? -40.969 -18.170 32.373 1.00 96.62 137 LYS A N 1
ATOM 1061 C CA . LYS A 1 137 ? -41.522 -19.535 32.273 1.00 96.62 137 LYS A CA 1
ATOM 1062 C C . LYS A 1 137 ? -41.033 -20.429 33.414 1.00 96.62 137 LYS A C 1
ATOM 1064 O O . LYS A 1 137 ? -41.836 -21.127 34.024 1.00 96.62 137 LYS A O 1
ATOM 1069 N N . HIS A 1 138 ? -39.736 -20.385 33.723 1.00 96.00 138 HIS A N 1
ATOM 1070 C CA . HIS A 1 138 ? -39.158 -21.165 34.815 1.00 96.00 138 HIS A CA 1
ATOM 1071 C C . HIS A 1 138 ? -39.696 -20.755 36.188 1.00 96.00 138 HIS A C 1
ATOM 1073 O O . HIS A 1 138 ? -39.980 -21.633 36.995 1.00 96.00 138 HIS A O 1
ATOM 1079 N N . ILE A 1 139 ? -39.870 -19.456 36.451 1.00 95.50 139 ILE A N 1
ATOM 1080 C CA . ILE A 1 139 ? -40.466 -18.971 37.706 1.00 95.50 139 ILE A CA 1
ATOM 1081 C C . ILE A 1 139 ? -41.900 -19.490 37.854 1.00 95.50 139 ILE A C 1
ATOM 1083 O O . ILE A 1 139 ? -42.222 -20.070 38.883 1.00 95.50 139 ILE A O 1
ATOM 1087 N N . THR A 1 140 ? -42.735 -19.360 36.817 1.00 95.38 140 THR A N 1
ATOM 1088 C CA . THR A 1 140 ? -44.125 -19.844 36.861 1.00 95.38 140 THR A CA 1
ATOM 1089 C C . THR A 1 140 ? -44.213 -21.360 37.053 1.00 95.38 140 THR A C 1
ATOM 1091 O O . THR A 1 140 ? -45.091 -21.833 37.769 1.00 95.38 140 THR A O 1
ATOM 1094 N N . GLU A 1 141 ? -43.310 -22.139 36.446 1.00 94.75 141 GLU A N 1
ATOM 1095 C CA . GLU A 1 141 ? -43.274 -23.592 36.665 1.00 94.75 141 GLU A CA 1
ATOM 1096 C C . GLU A 1 141 ? -42.807 -23.945 38.084 1.00 94.75 141 GLU A C 1
ATOM 1098 O O . GLU A 1 141 ? -43.367 -24.853 38.690 1.00 94.75 141 GLU A O 1
ATOM 1103 N N . LEU A 1 142 ? -41.837 -23.210 38.645 1.00 94.56 142 LEU A N 1
ATOM 1104 C CA . LEU A 1 142 ? -41.400 -23.384 40.036 1.00 94.56 142 LEU A CA 1
ATOM 1105 C C . LEU A 1 142 ? -42.494 -23.024 41.049 1.00 94.56 142 LEU A C 1
ATOM 1107 O O . LEU A 1 142 ? -42.559 -23.648 42.098 1.00 94.56 142 LEU A O 1
ATOM 1111 N N . GLU A 1 143 ? -43.360 -22.056 40.746 1.00 92.94 143 GLU A N 1
ATOM 1112 C CA . GLU A 1 143 ? -44.516 -21.694 41.583 1.00 92.94 143 GLU A CA 1
ATOM 1113 C C . GLU A 1 143 ? -45.646 -22.743 41.547 1.00 92.94 143 GLU A C 1
ATOM 1115 O O . GLU A 1 143 ? -46.546 -22.709 42.388 1.00 92.94 143 GLU A O 1
ATOM 1120 N N . ARG A 1 144 ? -45.626 -23.666 40.575 1.00 90.19 144 ARG A N 1
ATOM 1121 C CA . ARG A 1 144 ? -46.631 -24.730 40.410 1.00 90.19 144 ARG A CA 1
ATOM 1122 C C . ARG A 1 144 ? -46.304 -26.002 41.209 1.00 90.19 144 ARG A C 1
ATOM 1124 O O . ARG A 1 144 ? -47.199 -26.832 41.386 1.00 90.19 144 ARG A O 1
ATOM 1131 N N . VAL A 1 145 ? -45.044 -26.179 41.618 1.00 76.88 145 VAL A N 1
ATOM 1132 C CA . VAL A 1 145 ? -44.514 -27.358 42.339 1.00 76.88 145 VAL A CA 1
ATOM 1133 C C . VAL A 1 145 ? -44.553 -27.125 43.844 1.00 76.88 145 VAL A C 1
ATOM 1135 O O . VAL A 1 145 ? -44.934 -28.082 44.554 1.00 76.88 145 VAL A O 1
#

Organism: Zea mays (NCBI:txid4577)

Foldseek 3Di:
DDDDDDDDDDDDDDDDPPDPPPVPPVLVVLLVVLVVQLCVLCQVVDPVVVCVVPPPPPDPPPDDPNVVSVVSNVVSVVSNVVSVVVVVVPPDQPPVRVVVVVVVVVVVVVVVVVVVVVVVVVVVVVVVVVVVVVVVVVVVVVVVD

Radius of gyration: 35.37 Å; chains: 1; bounding box: 103×46×80 Å